Protein AF-A0AAW9SPU7-F1 (afdb_monomer)

pLDDT: mean 70.44, std 11.23, range [38.47, 87.75]

Sequence (127 aa):
MIRAHAPVGISEQAQLDFTLGELPAAGGAATKTFGSGRVLEALISALAADAELDIELALLGIELGLVNSLLNLVLGIVQTQLAPILTALMTPLDSVIDGLLDTLGIGIGEADLVLHGVACDRILLVR

Secondary structure (DSSP, 8-state):
-PPP-----EES-S--PPPGGGS-TTTPPEEEEEEEE-HHHHHHHHHHHS---------SS--HHHHHHHHHHHHHHIIIIIHHHHHHHHHHHHHHHHHHHHHTT--EEEEEEEE------------

Foldseek 3Di:
DDDDDADFFDWPDPDDDDDPVQQPPVQAKRKDKTFGFPGVLSRLVRCLVPDPPPPPPPDPPDDPVVVVVVVVVVNVCCNPPVSVVVSVVCVVVRVVVRVVCVVVVHGHHMDMDIDRDDCPDDPDDDD

Structure (mmCIF, N/CA/C/O backbone):
data_AF-A0AAW9SPU7-F1
#
_entry.id   AF-A0AAW9SPU7-F1
#
loop_
_atom_site.group_PDB
_atom_site.id
_atom_site.type_symbol
_atom_site.label_atom_id
_atom_site.label_alt_id
_atom_site.label_comp_id
_atom_site.label_asym_id
_atom_site.label_entity_id
_atom_site.label_seq_id
_atom_site.pdbx_PDB_ins_code
_atom_site.Cartn_x
_atom_site.Cartn_y
_atom_site.Cartn_z
_atom_site.occupancy
_atom_site.B_iso_or_equiv
_atom_site.auth_seq_id
_atom_site.auth_comp_id
_atom_site.auth_asym_id
_atom_site.auth_atom_id
_atom_site.pdbx_PDB_model_num
ATOM 1 N N . MET A 1 1 ? -7.916 -24.192 14.635 1.00 38.47 1 MET A N 1
ATOM 2 C CA . MET A 1 1 ? -6.626 -23.470 14.602 1.00 38.47 1 MET A CA 1
ATOM 3 C C . MET A 1 1 ? -6.888 -22.161 13.874 1.00 38.47 1 MET A C 1
ATOM 5 O O . MET A 1 1 ? -7.077 -22.198 12.667 1.00 38.47 1 MET A O 1
ATOM 9 N N . ILE A 1 2 ? -7.047 -21.055 14.601 1.00 51.03 2 ILE A N 1
ATOM 10 C CA . ILE A 1 2 ? -7.329 -19.740 14.006 1.00 51.03 2 ILE A CA 1
ATOM 11 C C . ILE A 1 2 ? -5.973 -19.145 13.617 1.00 51.03 2 ILE A C 1
ATOM 13 O O . ILE A 1 2 ? -5.104 -19.003 14.472 1.00 51.03 2 ILE A O 1
ATOM 17 N N . ARG A 1 3 ? -5.746 -18.905 12.323 1.00 55.44 3 ARG A N 1
ATOM 18 C CA . ARG A 1 3 ? -4.551 -18.206 11.833 1.00 55.44 3 ARG A CA 1
ATOM 19 C C . ARG A 1 3 ? -4.935 -16.743 11.655 1.00 55.44 3 ARG A C 1
ATOM 21 O O . ARG A 1 3 ? -5.841 -16.468 10.879 1.00 55.44 3 ARG A O 1
ATOM 28 N N . ALA A 1 4 ? -4.273 -15.839 12.372 1.00 61.78 4 ALA A N 1
ATOM 29 C CA . ALA A 1 4 ? -4.400 -14.413 12.106 1.00 61.78 4 ALA A CA 1
ATOM 30 C C . ALA A 1 4 ? -3.768 -14.120 10.737 1.00 61.78 4 ALA A C 1
ATOM 32 O O . ALA A 1 4 ? -2.626 -14.508 10.482 1.00 61.78 4 ALA A O 1
ATOM 33 N N . HIS A 1 5 ? -4.536 -13.497 9.852 1.00 73.44 5 HIS A N 1
ATOM 34 C CA . HIS A 1 5 ? -4.082 -13.008 8.558 1.00 73.44 5 HIS A CA 1
ATOM 35 C C . HIS A 1 5 ? -4.307 -11.500 8.543 1.00 73.44 5 HIS A C 1
ATOM 37 O O . HIS A 1 5 ? -5.393 -11.057 8.890 1.00 73.44 5 HIS A O 1
ATOM 43 N N . ALA A 1 6 ? -3.290 -10.736 8.155 1.00 70.38 6 ALA A N 1
ATOM 44 C CA . ALA A 1 6 ? -3.413 -9.306 7.923 1.00 70.38 6 ALA A CA 1
ATOM 45 C C . ALA A 1 6 ? -2.785 -9.004 6.555 1.00 70.38 6 ALA A C 1
ATOM 47 O O . ALA A 1 6 ? -1.598 -9.305 6.373 1.00 70.38 6 ALA A O 1
ATOM 48 N N . PRO A 1 7 ? -3.549 -8.484 5.579 1.00 72.88 7 PRO A N 1
ATOM 49 C CA . PRO A 1 7 ? -2.969 -8.013 4.333 1.00 72.88 7 PRO A CA 1
ATOM 50 C C . PRO A 1 7 ? -2.034 -6.833 4.619 1.00 72.88 7 PRO A C 1
ATOM 52 O O . PRO A 1 7 ? -2.361 -5.934 5.393 1.00 72.88 7 PRO A O 1
ATOM 55 N N . VAL A 1 8 ? -0.854 -6.859 4.003 1.00 80.12 8 VAL A N 1
ATOM 56 C CA . VAL A 1 8 ? 0.157 -5.802 4.100 1.00 80.12 8 VAL A CA 1
ATOM 57 C C . VAL A 1 8 ? 0.558 -5.358 2.702 1.00 80.12 8 VAL A C 1
ATOM 59 O O . VAL A 1 8 ? 0.649 -6.181 1.791 1.00 80.12 8 VAL A O 1
ATOM 62 N N . GLY A 1 9 ? 0.815 -4.061 2.558 1.00 80.81 9 GLY A N 1
ATOM 63 C CA . GLY A 1 9 ? 1.101 -3.422 1.282 1.00 80.81 9 GLY A CA 1
ATOM 64 C C . GLY A 1 9 ? -0.152 -3.104 0.459 1.00 80.81 9 GLY A C 1
ATOM 65 O O . GLY A 1 9 ? -1.149 -3.826 0.471 1.00 80.81 9 GLY A O 1
ATOM 66 N N . ILE A 1 10 ? -0.084 -1.999 -0.274 1.00 79.94 10 ILE A N 1
ATOM 67 C CA . ILE A 1 10 ? -1.066 -1.557 -1.261 1.00 79.94 10 ILE A CA 1
ATOM 68 C C . ILE A 1 10 ? -0.364 -1.573 -2.614 1.00 79.94 10 ILE A C 1
ATOM 70 O O . ILE A 1 10 ? 0.705 -0.985 -2.766 1.00 79.94 10 ILE A O 1
ATOM 74 N N . SER A 1 11 ? -0.968 -2.244 -3.595 1.00 78.75 11 SER A N 1
ATOM 75 C CA . SER A 1 11 ? -0.427 -2.292 -4.954 1.00 78.75 11 SER A CA 1
ATOM 76 C C . SER A 1 11 ? -0.276 -0.878 -5.518 1.00 78.75 11 SER A C 1
ATOM 78 O O . SER A 1 11 ? -1.239 -0.107 -5.536 1.00 78.75 11 SER A O 1
ATOM 80 N N . GLU A 1 12 ? 0.927 -0.542 -5.985 1.00 75.88 12 GLU A N 1
ATOM 81 C CA . GLU A 1 12 ? 1.213 0.784 -6.543 1.00 75.88 12 GLU A CA 1
ATOM 82 C C . GLU A 1 12 ? 0.697 0.943 -7.979 1.00 75.88 12 GLU A C 1
ATOM 84 O O . GLU A 1 12 ? 0.55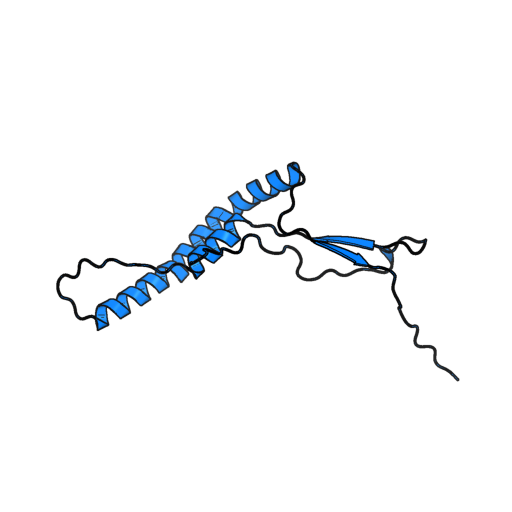9 2.061 -8.477 1.00 75.88 12 GLU A O 1
ATOM 89 N N . GLN A 1 13 ? 0.393 -0.166 -8.661 1.00 67.25 13 GLN A N 1
ATOM 90 C CA . GLN A 1 13 ? -0.025 -0.167 -10.061 1.00 67.25 13 GLN A CA 1
ATOM 91 C C . GLN A 1 13 ? -1.205 -1.113 -10.285 1.00 67.25 13 GLN A C 1
ATOM 93 O O . GLN A 1 13 ? -1.062 -2.331 -10.308 1.00 67.25 13 GLN A O 1
ATOM 98 N N . ALA A 1 14 ? -2.383 -0.528 -10.516 1.00 60.91 14 ALA A N 1
ATOM 99 C CA . ALA A 1 14 ? -3.594 -1.269 -10.874 1.00 60.91 14 ALA A CA 1
ATOM 100 C C . ALA A 1 14 ? -3.678 -1.608 -12.377 1.00 60.91 14 ALA A C 1
ATOM 102 O O . ALA A 1 14 ? -4.438 -2.493 -12.766 1.00 60.91 14 ALA A O 1
ATOM 103 N N . GLN A 1 15 ? -2.920 -0.902 -13.224 1.00 70.06 15 GLN A N 1
ATOM 104 C CA . GLN A 1 15 ? -2.908 -1.087 -14.674 1.00 70.06 15 GLN A CA 1
ATOM 105 C C . GLN A 1 15 ? -1.495 -0.873 -15.224 1.00 70.06 15 GLN A C 1
ATOM 107 O O . GLN A 1 15 ? -0.834 0.114 -14.905 1.00 70.06 15 GLN A O 1
ATOM 112 N N . LEU A 1 16 ? -1.056 -1.806 -16.067 1.00 69.69 16 LEU A N 1
ATOM 113 C CA . LEU A 1 16 ? 0.233 -1.786 -16.748 1.00 69.69 16 LEU A CA 1
ATOM 114 C C . LEU A 1 16 ? -0.008 -1.763 -18.252 1.00 69.69 16 LEU A C 1
ATOM 116 O O . LEU A 1 16 ? -0.443 -2.755 -18.835 1.00 69.69 16 LEU A O 1
ATOM 120 N N . ASP A 1 17 ? 0.296 -0.632 -18.880 1.00 74.38 17 ASP A N 1
ATOM 121 C CA . ASP A 1 17 ? 0.206 -0.491 -20.328 1.00 74.38 17 ASP A CA 1
ATOM 122 C C . ASP A 1 17 ? 1.581 -0.744 -20.949 1.00 74.38 17 ASP A C 1
ATOM 124 O O . ASP A 1 17 ? 2.577 -0.150 -20.537 1.00 74.38 17 ASP A O 1
ATOM 128 N N . PHE A 1 18 ? 1.651 -1.620 -21.950 1.00 71.06 18 PHE A N 1
ATOM 129 C CA . PHE A 1 18 ? 2.853 -1.841 -22.756 1.00 71.06 18 PHE A CA 1
ATOM 130 C C . PHE A 1 18 ? 2.698 -1.111 -24.088 1.00 71.06 18 PHE A C 1
ATOM 132 O O . PHE A 1 18 ? 1.711 -1.315 -24.797 1.00 71.06 18 PHE A O 1
ATOM 139 N N . THR A 1 19 ? 3.667 -0.274 -24.456 1.00 72.19 19 THR A N 1
ATOM 140 C CA . THR A 1 19 ? 3.638 0.432 -25.746 1.00 72.19 19 THR A CA 1
ATOM 141 C C . THR A 1 19 ? 4.583 -0.210 -26.757 1.00 72.19 19 THR A C 1
ATOM 143 O O . THR A 1 19 ? 5.615 -0.773 -26.403 1.00 72.19 19 THR A O 1
ATOM 146 N N . LEU A 1 20 ? 4.261 -0.095 -28.052 1.00 67.19 20 LEU A N 1
ATOM 147 C CA . LEU A 1 20 ? 5.081 -0.656 -29.139 1.00 67.19 20 LEU A CA 1
ATOM 148 C C . LEU A 1 20 ? 6.527 -0.127 -29.156 1.00 67.19 20 LEU A C 1
ATOM 150 O O . LEU A 1 20 ? 7.411 -0.812 -29.659 1.00 67.19 20 LEU A O 1
ATOM 154 N N . GLY A 1 21 ? 6.768 1.068 -28.607 1.00 66.75 21 GLY A N 1
ATOM 155 C CA . GLY A 1 21 ? 8.108 1.650 -28.493 1.00 66.75 21 GLY A CA 1
ATOM 156 C C . GLY A 1 21 ? 8.968 1.039 -27.382 1.00 66.75 21 GLY A C 1
ATOM 157 O O . GLY A 1 21 ? 10.185 1.184 -27.422 1.00 66.75 21 GLY A O 1
ATOM 158 N N . GLU A 1 22 ? 8.360 0.348 -26.413 1.00 65.31 22 GLU A N 1
ATOM 159 C CA . GLU A 1 22 ? 9.059 -0.327 -25.309 1.00 65.31 22 GLU A CA 1
ATOM 160 C C . GLU A 1 22 ? 9.524 -1.743 -25.689 1.00 65.31 22 GLU A C 1
ATOM 162 O O . GLU A 1 22 ? 10.300 -2.355 -24.954 1.00 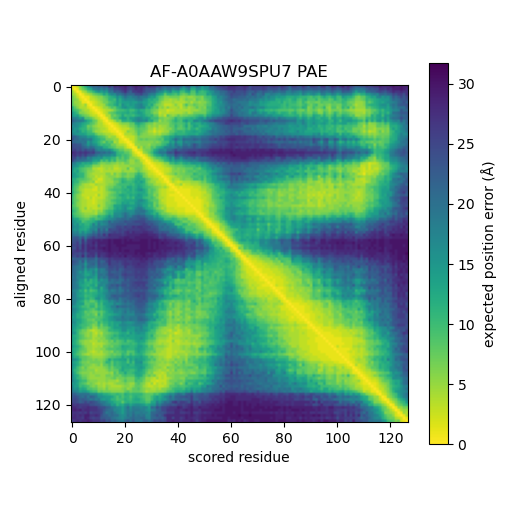65.31 22 GLU A O 1
ATOM 167 N N . LEU A 1 23 ? 9.082 -2.276 -26.836 1.00 66.44 23 LEU A N 1
ATOM 168 C CA . LEU A 1 23 ? 9.563 -3.562 -27.330 1.00 66.44 23 LEU A CA 1
ATOM 169 C C . LEU A 1 23 ? 10.967 -3.416 -27.938 1.00 66.44 23 LEU A C 1
ATOM 171 O O . LEU A 1 23 ? 11.187 -2.550 -28.791 1.00 66.44 23 LEU A O 1
ATOM 175 N N . PRO A 1 24 ? 11.924 -4.290 -27.575 1.00 65.50 24 PRO A N 1
ATOM 176 C CA . PRO A 1 24 ? 13.236 -4.303 -28.202 1.00 65.50 24 PRO A CA 1
ATOM 177 C C . PRO A 1 24 ? 13.108 -4.492 -29.717 1.00 65.50 24 PRO A C 1
ATOM 179 O O . PRO A 1 24 ? 12.419 -5.405 -30.178 1.00 65.50 24 PRO A O 1
ATOM 182 N N . ALA A 1 25 ? 13.848 -3.692 -30.492 1.00 57.56 25 ALA A N 1
ATOM 183 C CA . ALA A 1 25 ? 13.837 -3.700 -31.961 1.00 57.56 25 ALA A CA 1
ATOM 184 C C . ALA A 1 25 ? 14.132 -5.076 -32.610 1.00 57.56 25 ALA A C 1
ATOM 186 O O . ALA A 1 25 ? 13.914 -5.252 -33.805 1.00 57.56 25 ALA A O 1
ATOM 187 N N . ALA A 1 26 ? 14.614 -6.051 -31.832 1.00 55.03 26 ALA A N 1
ATOM 188 C CA . ALA A 1 26 ? 14.955 -7.407 -32.260 1.00 55.03 26 ALA A CA 1
ATOM 189 C C . ALA A 1 26 ? 13.924 -8.490 -31.859 1.00 55.03 26 ALA A C 1
ATOM 191 O O . ALA A 1 26 ? 14.248 -9.673 -31.909 1.00 55.03 26 ALA A O 1
ATOM 192 N N . GLY A 1 27 ? 12.703 -8.124 -31.445 1.00 57.09 27 GLY A N 1
ATOM 193 C CA . GLY A 1 27 ? 11.682 -9.100 -31.024 1.00 57.09 27 GLY A CA 1
ATOM 194 C C . GLY A 1 27 ? 11.916 -9.673 -29.620 1.00 57.09 27 GLY A C 1
ATOM 195 O O . GLY A 1 27 ? 11.558 -10.816 -29.345 1.00 57.09 27 GLY A O 1
ATOM 196 N N . GLY A 1 28 ? 12.553 -8.892 -28.744 1.00 59.09 28 GLY A N 1
ATOM 197 C CA . GLY A 1 28 ? 12.776 -9.269 -27.347 1.00 59.09 28 GLY A CA 1
ATOM 198 C C . GLY A 1 28 ? 11.517 -9.133 -26.486 1.00 59.09 28 GLY A C 1
ATOM 199 O O . GLY A 1 28 ? 10.521 -8.540 -26.900 1.00 59.09 28 GLY A O 1
ATOM 200 N N . ALA A 1 29 ? 11.573 -9.681 -25.273 1.00 63.75 29 ALA A N 1
ATOM 201 C CA . ALA A 1 29 ? 10.510 -9.526 -24.289 1.00 63.75 29 ALA A CA 1
ATOM 202 C C . ALA A 1 29 ? 10.656 -8.192 -23.539 1.00 63.75 29 ALA A C 1
ATOM 204 O O . ALA A 1 29 ? 11.770 -7.801 -23.190 1.00 63.75 29 ALA A O 1
ATOM 205 N N . ALA A 1 30 ? 9.539 -7.504 -23.301 1.00 74.06 30 ALA A N 1
ATOM 206 C CA . ALA A 1 30 ? 9.491 -6.340 -22.421 1.00 74.06 30 ALA A CA 1
ATOM 207 C C . ALA A 1 30 ? 9.046 -6.798 -21.028 1.00 74.06 30 ALA A C 1
ATOM 209 O O . ALA A 1 30 ? 7.978 -7.399 -20.899 1.00 74.06 30 ALA A O 1
ATOM 210 N N . THR A 1 31 ? 9.858 -6.524 -20.006 1.00 75.94 31 THR A N 1
ATOM 211 C CA . THR A 1 31 ? 9.542 -6.844 -18.608 1.00 75.94 31 THR A CA 1
ATOM 212 C C . THR A 1 31 ? 9.173 -5.568 -17.866 1.00 75.94 31 THR A C 1
ATOM 214 O O . THR A 1 31 ? 9.913 -4.586 -17.933 1.00 75.94 31 THR A O 1
ATOM 217 N N . LYS A 1 32 ? 8.046 -5.583 -17.155 1.00 76.69 32 LYS A N 1
ATOM 218 C CA . LYS A 1 32 ? 7.679 -4.555 -16.178 1.00 76.69 32 LYS A CA 1
ATOM 219 C C . LYS A 1 32 ? 7.510 -5.209 -14.813 1.00 76.69 32 LYS A C 1
ATOM 221 O O . LYS A 1 32 ? 6.754 -6.169 -14.687 1.00 76.69 32 LYS A O 1
ATOM 226 N N . THR A 1 33 ? 8.211 -4.673 -13.825 1.00 76.75 33 THR A N 1
ATOM 227 C CA . THR A 1 33 ? 8.093 -5.061 -12.419 1.00 76.75 33 THR A CA 1
ATOM 228 C C . THR A 1 33 ? 7.168 -4.070 -11.732 1.00 76.75 33 THR A C 1
ATOM 230 O O . THR A 1 33 ? 7.300 -2.860 -11.926 1.00 76.75 33 THR A O 1
ATOM 233 N N . PHE A 1 34 ? 6.223 -4.577 -10.952 1.00 78.44 34 PHE A N 1
ATOM 234 C CA . PHE A 1 34 ? 5.369 -3.764 -10.096 1.00 78.44 34 PHE A CA 1
ATOM 235 C C . PHE A 1 34 ? 5.373 -4.344 -8.689 1.00 78.44 34 PHE A C 1
ATOM 237 O O . PHE A 1 34 ? 5.474 -5.558 -8.518 1.00 78.44 34 PHE A O 1
ATOM 244 N N . GLY A 1 35 ? 5.270 -3.470 -7.692 1.00 79.94 35 GLY A N 1
ATOM 245 C CA . GLY A 1 35 ? 5.315 -3.831 -6.282 1.00 79.94 35 GLY A CA 1
ATOM 246 C C . GLY A 1 35 ? 4.135 -3.280 -5.494 1.00 79.94 35 GLY A C 1
ATOM 247 O O . GLY A 1 35 ? 3.203 -2.663 -6.025 1.00 79.94 35 GLY A O 1
ATOM 248 N N . SER A 1 36 ? 4.178 -3.543 -4.196 1.00 81.94 36 SER A N 1
ATOM 249 C CA . SER A 1 36 ? 3.263 -2.997 -3.204 1.00 81.94 36 SER A CA 1
ATOM 250 C C . SER A 1 36 ? 4.048 -2.131 -2.222 1.00 81.94 36 SER A C 1
ATOM 252 O O . SER A 1 36 ? 5.034 -2.592 -1.650 1.00 81.94 36 SER A O 1
ATOM 254 N N . GLY A 1 37 ? 3.594 -0.896 -2.021 1.00 83.88 37 GLY A N 1
ATOM 255 C CA . GLY A 1 37 ? 4.133 0.040 -1.030 1.00 83.88 37 GLY A CA 1
ATOM 256 C C . GLY A 1 37 ? 3.158 0.232 0.126 1.00 83.88 37 GLY A C 1
ATOM 257 O O . GLY A 1 37 ? 2.187 -0.515 0.256 1.00 83.88 37 GLY A O 1
ATOM 258 N N . ARG A 1 38 ? 3.362 1.257 0.951 1.00 81.81 38 ARG A N 1
ATOM 259 C CA . ARG A 1 38 ? 2.424 1.650 2.015 1.00 81.81 38 ARG A CA 1
ATOM 260 C C . ARG A 1 38 ? 2.087 0.528 3.005 1.00 81.81 38 ARG A C 1
ATOM 262 O O . ARG A 1 38 ? 0.926 0.203 3.286 1.00 81.81 38 ARG A O 1
ATOM 269 N N . VAL A 1 39 ? 3.133 -0.151 3.464 1.00 83.00 39 VAL A N 1
ATOM 270 C CA . VAL A 1 39 ? 3.047 -1.383 4.257 1.00 83.00 39 VAL A CA 1
ATOM 271 C C . VAL A 1 39 ? 2.369 -1.134 5.601 1.00 83.00 39 VAL A C 1
ATOM 273 O O . VAL A 1 39 ? 1.519 -1.922 6.027 1.00 83.00 39 VAL A O 1
ATOM 276 N N . LEU A 1 40 ? 2.747 -0.049 6.276 1.00 81.62 40 LEU A N 1
ATOM 277 C CA . LEU A 1 40 ? 2.281 0.272 7.618 1.00 81.62 40 LEU A CA 1
ATOM 278 C C . LEU A 1 40 ? 0.825 0.739 7.591 1.00 81.62 40 LEU A C 1
ATOM 280 O O . LEU A 1 40 ? 0.024 0.342 8.440 1.00 81.62 40 LEU A O 1
ATOM 284 N N . GLU A 1 41 ? 0.470 1.538 6.587 1.00 81.81 41 GLU A N 1
ATOM 285 C CA . GLU A 1 41 ? -0.903 1.964 6.375 1.00 81.81 41 GLU A CA 1
ATOM 286 C C . GLU A 1 41 ? -1.832 0.780 6.084 1.00 81.81 41 GLU A C 1
ATOM 288 O O . GLU A 1 41 ? -2.898 0.679 6.697 1.00 81.81 41 GLU A O 1
ATOM 293 N N . ALA A 1 42 ? -1.420 -0.144 5.208 1.00 82.12 42 ALA A N 1
ATOM 294 C CA . ALA A 1 42 ? -2.189 -1.350 4.903 1.00 82.12 42 ALA A CA 1
ATOM 295 C C . ALA A 1 42 ? -2.456 -2.193 6.157 1.00 82.12 42 ALA A C 1
ATOM 297 O O . ALA A 1 42 ? -3.584 -2.629 6.386 1.00 82.12 42 ALA A O 1
ATOM 298 N N . LEU A 1 43 ? -1.435 -2.365 7.004 1.00 80.31 43 LEU A N 1
ATOM 299 C CA . LEU A 1 43 ? -1.540 -3.142 8.236 1.00 80.31 43 LEU A CA 1
ATOM 300 C C . LEU A 1 43 ? -2.525 -2.517 9.232 1.00 80.31 43 LEU A C 1
ATOM 302 O O . LEU A 1 43 ? -3.340 -3.222 9.823 1.00 80.31 43 LEU A O 1
ATOM 306 N N . ILE A 1 44 ? -2.458 -1.199 9.430 1.00 78.25 44 ILE A N 1
ATOM 307 C CA . ILE A 1 44 ? -3.352 -0.491 10.356 1.00 78.25 44 ILE A CA 1
ATOM 308 C C . ILE A 1 44 ? -4.774 -0.463 9.810 1.00 78.25 44 ILE A C 1
ATOM 310 O O . ILE A 1 44 ? -5.717 -0.633 10.576 1.00 78.25 44 ILE A O 1
ATOM 314 N N . SER A 1 45 ? -4.940 -0.287 8.499 1.00 79.44 45 SER A N 1
ATOM 315 C CA . SER A 1 45 ? -6.250 -0.361 7.858 1.00 79.44 45 SER A CA 1
ATOM 316 C C . SER A 1 45 ? -6.876 -1.746 8.033 1.00 79.44 45 SER A C 1
ATOM 318 O O . SER A 1 45 ? -8.038 -1.830 8.424 1.00 79.44 45 SER A O 1
ATOM 320 N N . ALA A 1 46 ? -6.100 -2.816 7.835 1.00 79.88 46 ALA A N 1
ATOM 321 C CA . ALA A 1 46 ? -6.544 -4.184 8.081 1.00 79.88 46 ALA A CA 1
ATOM 322 C C . ALA A 1 46 ? -6.918 -4.404 9.553 1.00 79.88 46 ALA A C 1
ATOM 324 O O . ALA A 1 46 ? -7.997 -4.908 9.851 1.00 79.88 46 ALA A O 1
ATOM 325 N N . LEU A 1 47 ? -6.070 -3.952 10.482 1.00 76.56 47 LEU A N 1
ATOM 326 C CA . LEU A 1 47 ? -6.333 -4.088 11.913 1.00 76.56 47 LEU A CA 1
ATOM 327 C C . LEU A 1 47 ? -7.562 -3.288 12.355 1.00 76.56 47 LEU A C 1
ATOM 329 O O . LEU A 1 47 ? -8.321 -3.760 13.190 1.00 76.56 47 LEU A O 1
ATOM 333 N N . ALA A 1 48 ? -7.770 -2.090 11.807 1.00 74.69 48 ALA A N 1
ATOM 334 C CA . ALA A 1 48 ? -8.940 -1.269 12.097 1.00 74.69 48 ALA A CA 1
ATOM 335 C C . ALA A 1 48 ? -10.229 -1.862 11.503 1.00 74.69 48 ALA A C 1
ATOM 337 O O . A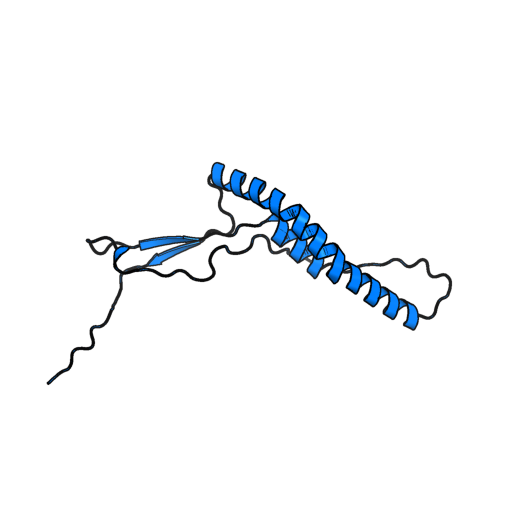LA A 1 48 ? -11.297 -1.686 12.088 1.00 74.69 48 ALA A O 1
ATOM 338 N N . ALA A 1 49 ? -10.140 -2.556 10.364 1.00 74.81 49 ALA A N 1
ATOM 339 C CA . ALA A 1 49 ? -11.270 -3.245 9.747 1.00 74.81 49 ALA A CA 1
ATOM 340 C C . ALA A 1 49 ? -11.678 -4.505 10.529 1.00 74.81 49 ALA A C 1
ATOM 342 O O . ALA A 1 49 ? -12.869 -4.738 10.716 1.00 74.81 49 ALA A O 1
ATOM 343 N N . ASP A 1 50 ? -10.698 -5.266 11.023 1.00 69.75 50 ASP A N 1
ATOM 344 C CA . ASP A 1 50 ? -10.904 -6.492 11.808 1.00 69.75 50 ASP A CA 1
ATOM 345 C C . ASP A 1 50 ? -10.952 -6.247 13.329 1.00 69.75 50 ASP A C 1
ATOM 347 O O . ASP A 1 50 ? -10.977 -7.196 14.115 1.00 69.75 50 ASP A O 1
ATOM 351 N N . ALA A 1 51 ? -10.956 -4.985 13.776 1.00 62.25 51 ALA A N 1
ATOM 352 C CA . ALA A 1 51 ? -11.017 -4.638 15.192 1.00 62.25 51 ALA A CA 1
ATOM 353 C C . ALA A 1 51 ? -12.377 -5.029 15.794 1.00 62.25 51 ALA A C 1
ATOM 355 O O . ALA A 1 51 ? -13.327 -4.243 15.814 1.00 62.25 51 ALA A O 1
ATOM 356 N N . GLU A 1 52 ? -12.454 -6.241 16.341 1.00 56.94 52 GLU A N 1
ATOM 357 C CA . GLU A 1 52 ? -13.506 -6.647 17.266 1.00 56.94 52 GLU A CA 1
ATOM 358 C C . GLU A 1 52 ? -13.252 -5.936 18.603 1.00 56.94 52 GLU A C 1
ATOM 360 O O . GLU A 1 52 ? -12.366 -6.292 19.382 1.00 56.94 52 GLU A O 1
ATOM 365 N N . LEU A 1 53 ? -13.971 -4.832 18.823 1.00 54.91 53 LEU A N 1
ATOM 366 C CA . LEU A 1 53 ? -13.814 -4.007 20.015 1.00 54.91 53 LEU A CA 1
ATOM 367 C C . LEU A 1 53 ? -14.506 -4.700 21.198 1.00 54.91 53 LEU A C 1
ATOM 369 O O . LEU A 1 53 ? -15.702 -4.517 21.424 1.00 54.91 53 LEU A O 1
ATOM 373 N N . ASP A 1 54 ? -13.750 -5.507 21.942 1.00 49.34 54 ASP A N 1
ATOM 374 C CA . ASP A 1 54 ? -14.232 -6.143 23.169 1.00 49.34 54 ASP A CA 1
ATOM 375 C C . ASP A 1 54 ? -14.282 -5.098 24.294 1.00 49.34 54 ASP A C 1
ATOM 377 O O . ASP A 1 54 ? -13.308 -4.837 25.006 1.00 49.34 54 ASP A O 1
ATOM 381 N N . ILE A 1 55 ? -15.406 -4.381 24.375 1.00 54.38 55 ILE A N 1
ATOM 382 C CA . ILE A 1 55 ? -15.637 -3.408 25.441 1.00 54.38 55 ILE A CA 1
ATOM 383 C C . ILE A 1 55 ? -16.133 -4.177 26.661 1.00 54.38 55 ILE A C 1
ATOM 385 O O . ILE A 1 55 ? -17.327 -4.456 26.793 1.00 54.38 55 ILE A O 1
ATOM 389 N N . GLU A 1 56 ? -15.227 -4.465 27.590 1.00 47.03 56 GLU A N 1
ATOM 390 C CA . GLU A 1 56 ? -15.601 -5.010 28.890 1.00 47.03 56 GLU A CA 1
ATOM 391 C C . GLU A 1 56 ? -16.269 -3.913 29.734 1.00 47.03 56 GLU A C 1
ATOM 393 O O . GLU A 1 56 ? -15.646 -3.183 30.509 1.00 47.03 56 GLU A O 1
ATOM 398 N N . LEU A 1 57 ? -17.579 -3.747 29.535 1.00 50.53 57 LEU A N 1
ATOM 399 C CA . LEU A 1 57 ? -18.398 -2.904 30.390 1.00 50.53 57 LEU A CA 1
ATOM 400 C C . LEU A 1 57 ? -18.581 -3.615 31.730 1.00 50.53 57 LEU A C 1
ATOM 402 O O . LEU A 1 57 ? -19.370 -4.551 31.847 1.00 50.53 57 LEU A O 1
ATOM 406 N N . ALA A 1 58 ? -17.898 -3.114 32.761 1.00 47.53 58 ALA A N 1
ATOM 407 C CA . ALA A 1 58 ? -18.235 -3.378 34.155 1.00 47.53 58 ALA A CA 1
ATOM 408 C C . ALA A 1 58 ? -19.682 -2.907 34.411 1.00 47.53 58 ALA A C 1
ATOM 410 O O . ALA A 1 58 ? -19.950 -1.747 34.728 1.00 47.53 58 ALA A O 1
ATOM 411 N N . LEU A 1 59 ? -20.639 -3.798 34.156 1.00 50.12 59 LEU A N 1
ATOM 412 C CA . LEU A 1 59 ? -22.056 -3.486 34.044 1.00 50.12 59 LEU A CA 1
ATOM 413 C C . LEU A 1 59 ? -22.668 -3.243 35.430 1.00 50.12 59 LEU A C 1
ATOM 415 O O . LEU A 1 59 ? -23.052 -4.170 36.140 1.00 50.12 59 LEU A O 1
ATOM 419 N N . LEU A 1 60 ? -22.835 -1.966 35.779 1.00 48.56 60 LEU A N 1
ATOM 420 C CA . LEU A 1 60 ? 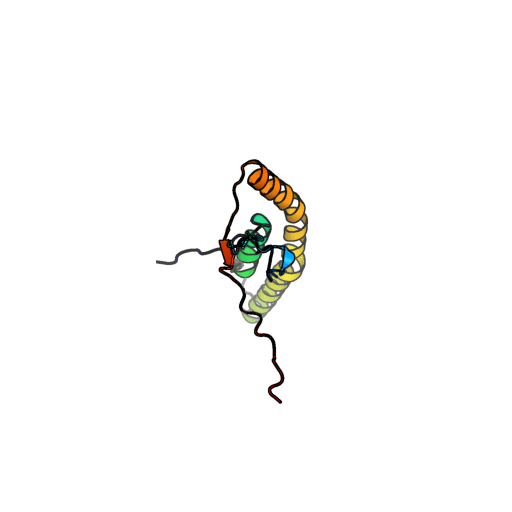-23.721 -1.490 36.850 1.00 48.56 60 LEU A CA 1
ATOM 421 C C . LEU A 1 60 ? -25.216 -1.606 36.453 1.00 48.56 60 LEU A C 1
ATOM 423 O O . LEU A 1 60 ? -25.971 -0.643 36.534 1.00 48.56 60 LEU A O 1
ATOM 427 N N . GLY A 1 61 ? -25.665 -2.791 36.027 1.00 53.09 61 GLY A N 1
ATOM 428 C CA . GLY A 1 61 ? -27.098 -3.115 35.924 1.00 53.09 61 GLY A CA 1
ATOM 429 C C . GLY A 1 61 ? -27.916 -2.297 34.911 1.00 53.09 61 GLY A C 1
ATOM 430 O O . GLY A 1 61 ? -29.035 -1.899 35.223 1.00 53.09 61 GLY A O 1
ATOM 431 N N . ILE A 1 62 ? -27.386 -2.050 33.709 1.00 56.66 62 ILE A N 1
ATOM 432 C CA . ILE A 1 62 ? -28.059 -1.263 32.659 1.00 56.66 62 ILE A CA 1
ATOM 433 C C . ILE A 1 62 ? -28.548 -2.186 31.530 1.00 56.66 62 ILE A C 1
ATOM 435 O O . ILE A 1 62 ? -27.831 -3.083 31.093 1.00 56.66 62 ILE A O 1
ATOM 439 N N . GLU A 1 63 ? -29.786 -1.969 31.080 1.00 57.50 63 GLU A N 1
ATOM 440 C CA . GLU A 1 63 ? -30.496 -2.738 30.048 1.00 57.50 63 GLU A CA 1
ATOM 441 C C . GLU A 1 63 ? -29.670 -2.946 28.765 1.00 57.50 63 GLU A C 1
ATOM 443 O O . GLU A 1 63 ? -29.257 -1.985 28.111 1.00 57.50 63 GLU A O 1
ATOM 448 N N . LEU A 1 64 ? -29.502 -4.212 28.358 1.00 59.00 64 LEU A N 1
ATOM 449 C CA . LEU A 1 64 ? -28.685 -4.664 27.217 1.00 59.00 64 LEU A CA 1
ATOM 450 C C . LEU A 1 64 ? -28.959 -3.934 25.882 1.00 59.00 64 LEU A C 1
ATOM 452 O O . LEU A 1 64 ? -28.072 -3.849 25.033 1.00 59.00 64 LEU A O 1
ATOM 456 N N . GLY A 1 65 ? -30.159 -3.376 25.689 1.00 58.94 65 GLY A N 1
ATOM 457 C CA . GLY A 1 65 ? -30.507 -2.603 24.490 1.00 58.94 65 GLY A CA 1
ATOM 458 C C . GLY A 1 65 ? -29.774 -1.260 24.381 1.00 58.94 65 GLY A C 1
ATOM 459 O O . GLY A 1 65 ? -29.360 -0.871 23.289 1.00 58.94 65 GLY A O 1
ATOM 460 N N . LEU A 1 66 ? -29.548 -0.575 25.508 1.00 63.69 66 LEU A N 1
ATOM 461 C CA . LEU A 1 66 ? -28.806 0.689 25.543 1.00 63.69 66 LEU A CA 1
ATOM 462 C C . LEU A 1 66 ? -27.302 0.445 25.349 1.00 63.69 66 LEU A C 1
ATOM 464 O O . LEU A 1 66 ? -26.620 1.224 24.685 1.00 63.69 66 LEU A O 1
ATOM 468 N N . VAL A 1 67 ? -26.809 -0.683 25.869 1.00 65.81 67 VAL A N 1
ATOM 469 C CA . VAL A 1 67 ? -25.408 -1.108 25.752 1.00 65.81 67 VAL A CA 1
ATOM 470 C C . VAL A 1 67 ? -25.043 -1.365 24.290 1.00 65.81 67 VAL A C 1
ATOM 472 O O . VAL A 1 67 ? -24.045 -0.833 23.813 1.00 65.81 67 VAL A O 1
ATOM 475 N N . ASN A 1 68 ? -25.899 -2.065 23.538 1.00 65.44 68 ASN A N 1
ATOM 476 C CA . ASN A 1 68 ? -25.690 -2.283 22.103 1.00 65.44 68 ASN A CA 1
ATOM 477 C C . ASN A 1 68 ? -25.699 -0.976 21.295 1.00 65.44 68 ASN A C 1
ATOM 479 O O . ASN A 1 68 ? -24.920 -0.826 20.356 1.00 65.44 68 ASN A O 1
ATOM 483 N N . SER A 1 69 ? -26.550 -0.006 21.645 1.00 68.19 69 SER A N 1
ATOM 484 C CA . SER A 1 69 ? -26.552 1.297 20.966 1.00 68.19 69 SER A CA 1
ATOM 485 C C . SER A 1 69 ? -25.278 2.100 21.250 1.00 68.19 69 SER A C 1
ATOM 487 O O . SER A 1 69 ? -24.776 2.774 20.353 1.00 68.19 69 SER A O 1
ATOM 489 N N . LEU A 1 70 ? -24.748 2.032 22.475 1.00 71.31 70 LEU A N 1
ATOM 490 C CA . LEU A 1 70 ? -23.496 2.692 22.852 1.00 71.31 70 LEU A CA 1
ATOM 491 C C . LEU A 1 70 ? -22.278 2.014 22.218 1.00 71.31 70 LEU A C 1
ATOM 493 O O . LEU A 1 70 ? -21.400 2.713 21.725 1.00 71.31 70 LEU A O 1
ATOM 497 N N . LEU A 1 71 ? -22.249 0.681 22.158 1.00 72.12 71 LEU A N 1
ATOM 498 C CA . LEU A 1 71 ? -21.222 -0.084 21.443 1.00 72.12 71 LEU A CA 1
ATOM 499 C C . LEU A 1 71 ? -21.149 0.320 19.970 1.00 72.12 71 LEU A C 1
ATOM 501 O O . LEU A 1 71 ? -20.074 0.649 19.480 1.00 72.12 71 LEU A O 1
ATOM 505 N N . ASN A 1 72 ? -22.294 0.390 19.285 1.00 72.12 72 ASN A N 1
ATOM 506 C CA . ASN A 1 72 ? -22.343 0.829 17.889 1.00 72.12 72 ASN A CA 1
ATOM 507 C C . ASN A 1 72 ? -21.892 2.289 17.713 1.00 72.12 72 ASN A C 1
ATOM 509 O O . ASN A 1 72 ? -21.228 2.611 16.730 1.00 72.12 72 ASN A O 1
ATOM 513 N N . LEU A 1 73 ? -22.209 3.175 18.666 1.00 76.62 73 LEU A N 1
ATOM 514 C CA . LEU A 1 73 ? -21.738 4.563 18.649 1.00 76.62 73 LEU A CA 1
ATOM 515 C C . LEU A 1 73 ? -20.214 4.641 18.813 1.00 76.62 73 LEU A C 1
ATOM 517 O O . LEU A 1 73 ? -19.553 5.356 18.065 1.00 76.62 73 LEU A O 1
ATOM 521 N N . VAL A 1 74 ? -19.652 3.905 19.776 1.00 72.50 74 VAL A N 1
ATOM 522 C CA . VAL A 1 74 ? -18.205 3.868 20.030 1.00 72.50 74 VAL A CA 1
ATOM 523 C C . VAL A 1 74 ? -17.471 3.279 18.832 1.00 72.50 74 VAL A C 1
ATOM 525 O O . VAL A 1 74 ? -16.501 3.875 18.368 1.00 72.50 74 VAL A O 1
ATOM 528 N N . LEU A 1 75 ? -17.966 2.170 18.280 1.00 71.94 75 LEU A N 1
ATOM 529 C CA . LEU A 1 75 ? -17.409 1.564 17.075 1.00 71.94 75 LEU A CA 1
ATOM 530 C C . LEU A 1 75 ? -17.460 2.545 15.896 1.00 71.94 75 LEU A C 1
ATOM 532 O O . LEU A 1 75 ? -16.464 2.729 15.199 1.00 71.94 75 LEU A O 1
ATOM 536 N N . GLY A 1 76 ? -18.579 3.261 15.749 1.00 71.31 76 GLY A N 1
ATOM 537 C CA . GLY A 1 76 ? -18.729 4.334 14.774 1.00 71.31 76 GLY A CA 1
ATOM 538 C C . GLY A 1 76 ? -17.683 5.434 14.945 1.00 71.31 76 GLY A C 1
ATOM 539 O O . GLY A 1 76 ? -17.059 5.822 13.964 1.00 71.31 76 GLY A O 1
ATOM 540 N N . ILE A 1 77 ? -17.423 5.906 16.168 1.00 76.00 77 ILE A N 1
ATOM 541 C CA . ILE A 1 77 ? -16.404 6.935 16.450 1.00 76.00 77 ILE A CA 1
ATOM 542 C C . ILE A 1 77 ? -14.992 6.423 16.138 1.00 76.00 77 ILE A C 1
ATOM 544 O O . ILE A 1 77 ? -14.198 7.145 15.535 1.00 76.00 77 ILE A O 1
ATOM 548 N N . VAL A 1 78 ? -14.668 5.183 16.513 1.00 69.94 78 VAL A N 1
ATOM 549 C CA . VAL A 1 78 ? -13.355 4.582 16.230 1.00 69.94 78 VAL A CA 1
ATOM 550 C C . VAL A 1 78 ? -13.120 4.492 14.721 1.00 69.94 78 VAL A C 1
ATOM 552 O O . VAL A 1 78 ? -12.079 4.938 14.236 1.00 69.94 78 VAL A O 1
ATOM 555 N N . GLN A 1 79 ? -14.108 4.001 13.971 1.00 69.88 79 GLN A N 1
ATOM 556 C CA . GLN A 1 79 ? -14.007 3.850 12.519 1.00 69.88 79 GLN A CA 1
ATOM 557 C C . GLN A 1 79 ? -14.004 5.194 11.778 1.00 69.88 79 GLN A C 1
ATOM 559 O O . GLN A 1 79 ? -13.255 5.365 10.821 1.00 69.88 79 GLN A O 1
ATOM 564 N N . THR A 1 80 ? -14.819 6.160 12.208 1.00 74.56 80 THR A N 1
ATOM 565 C CA . THR A 1 80 ? -14.977 7.433 11.479 1.00 74.56 80 THR A CA 1
ATOM 566 C C . THR A 1 80 ? -13.954 8.491 11.856 1.00 74.56 80 THR A C 1
ATOM 568 O O . THR A 1 80 ? -13.592 9.297 11.007 1.00 74.56 80 THR A O 1
ATOM 571 N N . GLN A 1 81 ? -13.464 8.494 13.098 1.00 75.81 81 GLN A N 1
ATOM 572 C CA . GLN A 1 81 ? -12.589 9.556 13.597 1.00 75.81 81 GLN A CA 1
ATOM 573 C C . GLN A 1 81 ? -11.176 9.051 13.872 1.00 75.81 81 GLN A C 1
ATOM 575 O O . GLN A 1 81 ? -10.208 9.700 13.487 1.00 75.81 81 GLN A O 1
ATOM 580 N N . LEU A 1 82 ? -11.037 7.903 14.537 1.00 73.19 82 LEU A N 1
ATOM 581 C CA . LEU A 1 82 ? -9.734 7.451 15.024 1.00 73.19 82 LEU A CA 1
ATOM 582 C C . LEU A 1 82 ? -8.886 6.828 13.911 1.00 73.19 82 LEU A C 1
ATOM 584 O O . LEU A 1 82 ? -7.711 7.169 13.779 1.00 73.19 82 LEU A O 1
ATOM 588 N N . ALA A 1 83 ? -9.493 5.973 13.084 1.00 70.94 83 ALA A N 1
ATOM 589 C CA . ALA A 1 83 ? -8.829 5.357 11.939 1.00 70.94 83 ALA A CA 1
ATOM 590 C C . ALA A 1 83 ? -8.199 6.390 10.979 1.00 70.94 83 ALA A C 1
ATOM 592 O O . ALA A 1 83 ? -6.993 6.305 10.763 1.00 70.94 83 ALA A O 1
ATOM 593 N N . PRO A 1 84 ? -8.913 7.419 10.473 1.00 76.25 84 PRO A N 1
ATOM 594 C CA . PRO A 1 84 ? -8.307 8.376 9.544 1.00 76.25 84 PRO A CA 1
ATOM 595 C C . PRO A 1 84 ? -7.201 9.231 10.176 1.00 76.25 84 PRO A C 1
ATOM 597 O O . PRO A 1 84 ? -6.246 9.587 9.489 1.00 76.25 84 PRO A O 1
ATOM 600 N N . ILE A 1 85 ? -7.287 9.540 11.476 1.00 80.25 85 ILE A N 1
ATOM 601 C CA . ILE A 1 85 ? -6.219 10.262 12.188 1.00 80.25 85 ILE A CA 1
ATOM 602 C C . ILE A 1 85 ? -4.957 9.400 12.273 1.00 80.25 85 ILE A C 1
ATOM 604 O O . ILE A 1 85 ? -3.861 9.883 11.990 1.00 80.25 85 ILE A O 1
ATOM 608 N N . LEU A 1 86 ? -5.106 8.127 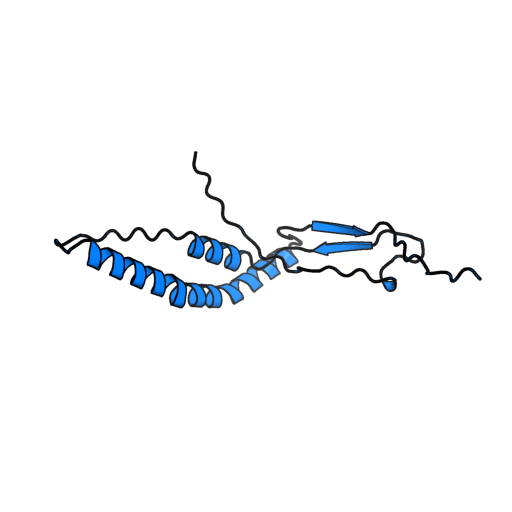12.645 1.00 75.44 86 LEU A N 1
ATOM 609 C CA . LEU A 1 86 ? -3.995 7.177 12.695 1.00 75.44 86 LEU A CA 1
ATOM 610 C C . LEU A 1 86 ? -3.379 6.988 11.309 1.00 75.44 86 LEU A C 1
ATOM 612 O O . LEU A 1 86 ? -2.164 7.082 11.176 1.00 75.44 86 LEU A O 1
ATOM 616 N N . THR A 1 87 ? -4.200 6.818 10.274 1.00 73.50 87 THR A N 1
ATOM 617 C CA . THR A 1 87 ? -3.735 6.722 8.888 1.00 73.50 87 THR A CA 1
ATOM 618 C C . THR A 1 87 ? -2.918 7.950 8.480 1.00 73.50 87 THR A C 1
ATOM 620 O O . THR A 1 87 ? -1.803 7.796 7.987 1.00 73.50 87 THR A O 1
ATOM 623 N N . ALA A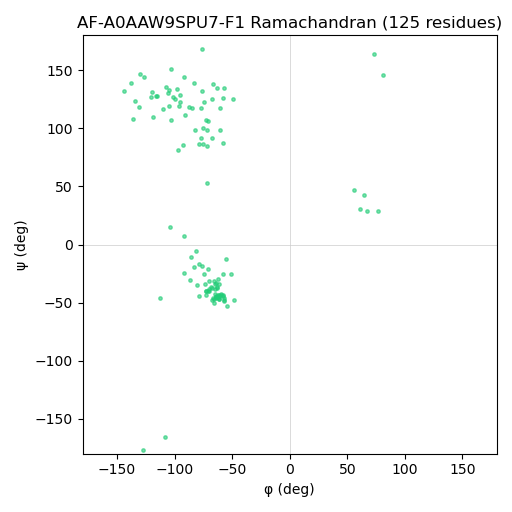 1 88 ? -3.411 9.162 8.755 1.00 78.81 88 ALA A N 1
ATOM 624 C CA . ALA A 1 88 ? -2.725 10.409 8.405 1.00 78.81 88 ALA A CA 1
ATOM 625 C C . ALA A 1 88 ? -1.378 10.596 9.126 1.00 78.81 88 ALA A C 1
ATOM 627 O O . ALA A 1 88 ? -0.447 11.181 8.572 1.00 78.81 88 ALA A O 1
ATOM 628 N N . LEU A 1 89 ? -1.257 10.107 10.363 1.00 80.31 89 LEU A N 1
ATOM 629 C CA . LEU A 1 89 ? 0.000 10.143 11.116 1.00 80.31 89 LEU A CA 1
ATOM 630 C C . LEU A 1 89 ? 1.023 9.122 10.610 1.00 80.31 89 LEU A C 1
ATOM 632 O O . LEU A 1 89 ? 2.222 9.318 10.796 1.00 80.31 89 LEU A O 1
ATOM 636 N N . MET A 1 90 ? 0.558 8.039 9.991 1.00 78.00 90 MET A N 1
ATOM 637 C CA . MET A 1 90 ? 1.400 6.927 9.555 1.00 78.00 90 MET A CA 1
ATOM 638 C C . MET A 1 90 ? 1.887 7.088 8.119 1.00 78.00 90 MET A C 1
ATOM 640 O O . MET A 1 90 ? 2.966 6.600 7.804 1.00 78.00 90 MET A O 1
ATOM 644 N N . THR A 1 91 ? 1.182 7.851 7.278 1.00 79.62 91 THR A N 1
ATOM 645 C CA . THR A 1 91 ? 1.618 8.181 5.910 1.00 79.62 91 THR A CA 1
ATOM 646 C C . THR A 1 91 ? 3.073 8.681 5.814 1.00 79.62 91 THR A C 1
ATOM 648 O O . THR A 1 91 ? 3.817 8.177 4.975 1.00 79.62 91 THR A O 1
ATOM 651 N N . PRO A 1 92 ? 3.545 9.636 6.649 1.00 83.44 92 PRO A N 1
ATOM 652 C CA . PRO A 1 92 ? 4.941 10.075 6.596 1.00 83.44 92 PRO A CA 1
ATOM 653 C C . PRO A 1 92 ? 5.932 9.033 7.126 1.00 83.44 92 PRO A C 1
ATOM 655 O O . PRO A 1 92 ? 7.115 9.122 6.823 1.00 83.44 92 PRO A O 1
ATOM 658 N N . LEU A 1 93 ? 5.484 8.074 7.938 1.00 83.31 93 LEU A N 1
ATOM 659 C CA . LEU A 1 93 ? 6.336 6.983 8.403 1.00 83.31 93 LEU A CA 1
ATOM 660 C C . LEU A 1 93 ? 6.463 5.898 7.328 1.00 83.31 93 LEU A C 1
ATOM 662 O O . LEU A 1 93 ? 7.544 5.342 7.157 1.00 83.31 93 LEU A O 1
ATOM 666 N N . ASP A 1 94 ? 5.395 5.660 6.569 1.00 84.62 94 ASP A N 1
ATOM 667 C CA . ASP A 1 94 ? 5.401 4.751 5.424 1.00 84.62 94 ASP A CA 1
ATOM 668 C C . ASP A 1 94 ? 6.407 5.196 4.365 1.00 84.62 94 ASP A C 1
ATOM 670 O O . A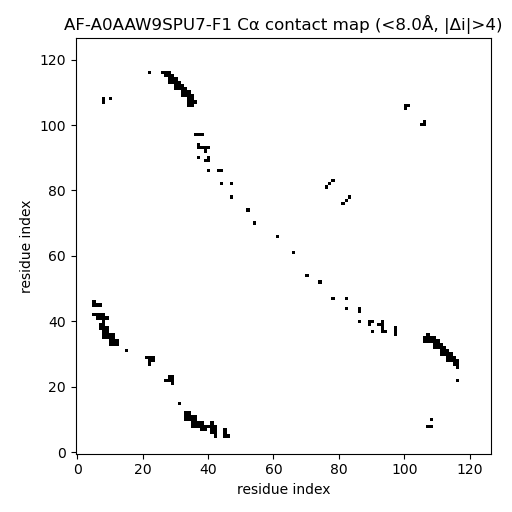SP A 1 94 ? 7.210 4.389 3.923 1.00 84.62 94 ASP A O 1
ATOM 674 N N . SER A 1 95 ? 6.476 6.491 4.039 1.00 84.25 95 SER A N 1
ATOM 675 C CA . SER A 1 95 ? 7.457 6.981 3.058 1.00 84.25 95 SER A CA 1
ATOM 676 C C . SER A 1 95 ? 8.913 6.771 3.493 1.00 84.25 95 SER A C 1
ATOM 678 O O . SER A 1 95 ? 9.789 6.574 2.652 1.00 84.25 95 SER A O 1
ATOM 680 N N . VAL A 1 96 ? 9.186 6.783 4.802 1.00 87.44 96 VAL A N 1
ATOM 681 C CA . VAL A 1 96 ? 10.513 6.476 5.354 1.00 87.44 96 VAL A CA 1
ATOM 682 C C . VAL A 1 96 ? 10.808 4.983 5.258 1.00 87.44 96 VAL A C 1
ATOM 684 O O . VAL A 1 96 ? 11.924 4.608 4.899 1.00 87.44 96 VAL A O 1
ATOM 687 N N . ILE A 1 97 ? 9.830 4.136 5.582 1.00 85.94 97 ILE A N 1
ATOM 688 C CA . ILE A 1 97 ? 9.969 2.679 5.496 1.00 85.94 97 ILE A CA 1
ATOM 689 C C . ILE A 1 97 ? 10.141 2.260 4.034 1.00 85.94 97 ILE A C 1
ATOM 691 O O . ILE A 1 97 ? 11.108 1.572 3.726 1.00 85.94 97 ILE A O 1
ATOM 695 N N . ASP A 1 98 ? 9.276 2.729 3.139 1.00 84.94 98 ASP A N 1
ATOM 696 C CA . ASP A 1 98 ? 9.321 2.432 1.707 1.00 84.94 98 ASP A CA 1
ATOM 697 C C . ASP A 1 98 ? 10.633 2.939 1.087 1.00 84.94 98 ASP A C 1
ATOM 699 O O . ASP A 1 98 ? 11.308 2.196 0.382 1.00 84.94 98 ASP A O 1
ATOM 703 N N . GLY A 1 99 ? 11.080 4.154 1.429 1.00 84.25 99 GLY A N 1
ATOM 704 C CA . GLY A 1 99 ? 12.366 4.680 0.958 1.00 84.25 99 GLY A CA 1
ATOM 705 C C . GLY A 1 99 ? 13.580 3.898 1.474 1.00 84.25 99 GLY A C 1
ATOM 706 O O . GLY A 1 99 ? 14.576 3.740 0.762 1.00 84.25 99 GLY A O 1
ATOM 707 N N . LEU A 1 100 ? 13.513 3.376 2.702 1.00 86.94 100 LEU A N 1
ATOM 708 C CA . LEU A 1 100 ? 14.541 2.484 3.233 1.00 86.94 100 LEU A CA 1
ATOM 709 C C . LEU A 1 100 ? 14.540 1.149 2.480 1.00 86.94 100 LEU A C 1
ATOM 711 O O . LEU A 1 100 ? 15.603 0.695 2.066 1.00 86.94 100 LEU A O 1
ATOM 715 N N . LEU A 1 101 ? 13.370 0.539 2.291 1.00 85.31 101 LEU A N 1
ATOM 716 C CA . LEU A 1 101 ? 13.219 -0.714 1.553 1.00 85.31 101 LEU A CA 1
ATOM 717 C C . LEU A 1 101 ? 13.739 -0.582 0.115 1.00 85.31 101 LEU A C 1
ATOM 719 O O . LEU A 1 101 ? 14.536 -1.418 -0.308 1.00 85.31 101 LEU A O 1
ATOM 723 N N . ASP A 1 102 ? 13.417 0.516 -0.571 1.00 85.06 102 ASP A N 1
ATOM 724 C CA . ASP A 1 102 ? 13.922 0.835 -1.911 1.00 85.06 102 ASP A CA 1
ATOM 725 C C . ASP A 1 102 ? 15.451 1.008 -1.924 1.00 85.06 102 ASP A C 1
ATOM 727 O O . ASP A 1 102 ? 16.153 0.425 -2.749 1.00 85.06 102 ASP A O 1
ATOM 731 N N . THR A 1 103 ? 16.014 1.702 -0.926 1.00 87.75 103 THR A N 1
ATOM 732 C CA . THR A 1 103 ? 17.476 1.849 -0.781 1.00 87.75 103 THR A CA 1
ATOM 733 C C . THR A 1 103 ? 18.179 0.501 -0.576 1.00 87.75 103 THR A C 1
ATOM 735 O O . THR A 1 103 ? 19.311 0.314 -1.029 1.00 87.75 103 THR A O 1
ATOM 738 N N . LEU A 1 104 ? 17.532 -0.446 0.110 1.00 84.69 104 LEU A N 1
ATOM 739 C CA . LEU A 1 104 ? 18.034 -1.812 0.270 1.00 84.69 104 LEU A CA 1
ATOM 740 C C . LEU A 1 104 ? 17.729 -2.712 -0.944 1.00 84.69 104 LEU A C 1
ATOM 742 O O . LEU A 1 104 ? 18.206 -3.848 -0.971 1.00 84.69 104 LEU A O 1
ATOM 746 N N . GLY A 1 105 ? 16.974 -2.230 -1.936 1.00 79.94 105 GLY A N 1
ATOM 747 C CA . GLY A 1 105 ? 16.529 -3.009 -3.093 1.00 79.94 105 GLY A CA 1
ATOM 748 C C . GLY A 1 105 ? 15.533 -4.113 -2.732 1.00 79.94 105 GLY A C 1
ATOM 749 O O . GLY A 1 105 ? 15.532 -5.167 -3.363 1.00 79.94 105 GLY A O 1
ATOM 750 N N . ILE A 1 106 ? 14.746 -3.918 -1.672 1.00 81.50 106 ILE A N 1
ATOM 751 C CA . ILE A 1 106 ? 13.750 -4.876 -1.192 1.00 81.50 106 ILE A CA 1
ATOM 752 C C . ILE A 1 106 ? 12.370 -4.387 -1.620 1.00 81.50 106 ILE A C 1
ATOM 754 O O . ILE A 1 106 ? 11.829 -3.467 -1.014 1.00 81.50 106 ILE A O 1
ATOM 758 N N . GLY A 1 107 ? 11.768 -5.046 -2.605 1.00 78.19 107 GLY A N 1
ATOM 759 C CA . GLY A 1 107 ? 10.361 -4.841 -2.922 1.00 78.19 107 GLY A CA 1
ATOM 760 C C . GLY A 1 107 ? 9.447 -5.821 -2.190 1.00 78.19 107 GLY A C 1
ATOM 761 O O . GLY A 1 107 ? 9.779 -6.990 -1.972 1.00 78.19 107 GLY A O 1
ATOM 762 N N . ILE A 1 108 ? 8.269 -5.343 -1.792 1.00 81.31 108 ILE A N 1
ATOM 763 C CA . ILE A 1 108 ? 7.227 -6.159 -1.163 1.00 81.31 108 ILE A CA 1
ATOM 764 C C . ILE A 1 108 ? 6.121 -6.423 -2.177 1.00 81.31 108 ILE A C 1
ATOM 766 O O . ILE A 1 108 ? 5.661 -5.517 -2.864 1.00 81.31 108 ILE A O 1
ATOM 770 N N . GLY A 1 109 ? 5.684 -7.682 -2.276 1.00 74.25 109 GLY A N 1
ATOM 771 C CA . GLY A 1 109 ? 4.635 -8.070 -3.221 1.00 74.25 109 GLY A CA 1
ATOM 772 C C . GLY A 1 109 ? 5.014 -7.807 -4.680 1.00 74.25 109 GLY A C 1
ATOM 773 O O . GLY A 1 109 ? 4.133 -7.489 -5.475 1.00 74.25 109 GLY A O 1
ATOM 774 N N . GLU A 1 110 ? 6.306 -7.890 -5.011 1.00 80.88 110 GLU A N 1
ATOM 775 C CA . GLU A 1 110 ? 6.780 -7.707 -6.379 1.00 80.88 110 GLU A CA 1
ATOM 776 C C . GLU A 1 110 ? 6.303 -8.828 -7.296 1.00 80.88 110 GLU A C 1
ATOM 778 O O . GLU A 1 110 ? 6.328 -10.014 -6.949 1.00 80.88 110 GLU A O 1
ATOM 783 N N . ALA A 1 111 ? 5.896 -8.433 -8.494 1.00 75.81 111 ALA A N 1
ATOM 784 C CA . ALA A 1 111 ? 5.591 -9.334 -9.581 1.00 75.81 111 ALA A CA 1
ATOM 785 C C . ALA A 1 111 ? 6.155 -8.782 -10.891 1.00 75.81 111 ALA A C 1
ATOM 787 O O . ALA A 1 111 ? 6.051 -7.592 -11.196 1.00 75.81 111 ALA A O 1
ATOM 788 N N . ASP A 1 112 ? 6.720 -9.688 -11.683 1.00 76.81 112 ASP A N 1
ATOM 789 C CA . ASP A 1 112 ? 7.244 -9.393 -13.009 1.00 76.81 112 ASP A CA 1
ATOM 790 C C . ASP A 1 112 ? 6.229 -9.805 -14.073 1.00 76.81 112 ASP A C 1
ATOM 792 O O . ASP A 1 112 ? 5.808 -10.962 -14.154 1.00 76.81 112 ASP A O 1
ATOM 796 N N . LEU A 1 113 ? 5.860 -8.861 -14.934 1.00 73.75 113 LEU A N 1
ATOM 797 C CA . LEU A 1 113 ? 5.079 -9.120 -16.136 1.00 73.75 113 LEU A CA 1
ATOM 798 C C . LEU A 1 113 ? 5.990 -9.048 -17.351 1.00 73.75 113 LEU A C 1
ATOM 800 O O . LEU A 1 113 ? 6.569 -8.006 -17.655 1.00 73.75 113 LEU A O 1
ATOM 804 N N . VAL A 1 114 ? 6.083 -10.169 -18.059 1.00 78.00 114 VAL A N 1
ATOM 805 C CA . VAL A 1 114 ? 6.901 -10.313 -19.261 1.00 78.00 114 VAL A CA 1
ATOM 806 C C . VAL A 1 114 ? 5.984 -10.447 -20.472 1.00 78.00 114 VAL A C 1
ATOM 808 O O . VAL A 1 114 ? 5.227 -11.411 -20.591 1.00 78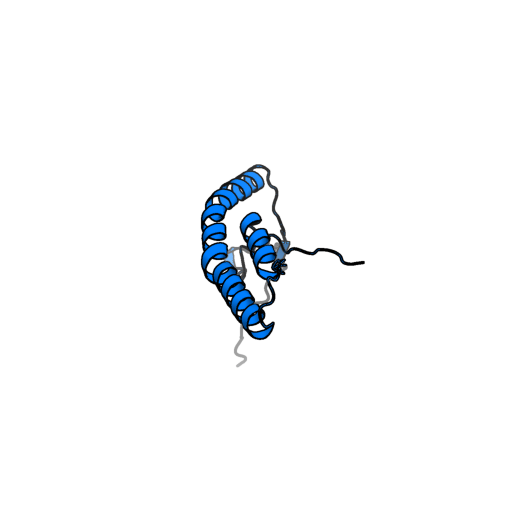.00 114 VAL A O 1
ATOM 811 N N . LEU A 1 115 ? 6.058 -9.487 -21.393 1.00 74.12 115 LEU A N 1
ATOM 812 C CA . LEU A 1 115 ? 5.318 -9.525 -22.650 1.00 74.12 115 LEU A CA 1
ATOM 813 C C . LEU A 1 115 ? 6.160 -10.198 -23.740 1.00 74.12 115 LEU A C 1
ATOM 815 O O . LEU A 1 115 ? 7.153 -9.640 -24.214 1.00 74.12 115 LEU A O 1
ATOM 819 N N . HIS A 1 116 ? 5.740 -11.390 -24.167 1.00 72.69 116 HIS A N 1
ATOM 820 C CA . HIS A 1 116 ? 6.366 -12.133 -25.261 1.00 72.69 116 HIS A CA 1
ATOM 821 C C . HIS A 1 116 ? 5.682 -11.827 -26.598 1.00 72.69 116 HIS A C 1
ATOM 823 O O . HIS A 1 116 ? 4.801 -12.558 -27.045 1.00 72.69 116 HIS A O 1
ATOM 829 N N . GLY A 1 117 ? 6.124 -10.750 -27.249 1.00 63.19 117 GLY A N 1
ATOM 830 C CA . GLY A 1 117 ? 5.635 -10.359 -28.570 1.00 63.19 117 GLY A CA 1
ATOM 831 C C . GLY A 1 117 ? 4.216 -9.781 -28.565 1.00 63.19 117 GLY A C 1
ATOM 832 O O . GLY A 1 117 ? 3.461 -9.888 -27.603 1.00 63.19 117 GLY A O 1
ATOM 833 N N . VAL A 1 118 ? 3.861 -9.123 -29.667 1.00 66.44 118 VAL A N 1
ATOM 834 C CA . VAL A 1 118 ? 2.566 -8.460 -29.858 1.00 66.44 118 VAL A CA 1
ATOM 835 C C . VAL A 1 118 ? 2.021 -8.806 -31.238 1.00 66.44 118 VAL A C 1
ATOM 837 O O . VAL A 1 118 ? 2.674 -8.571 -32.253 1.00 66.44 118 VAL A O 1
ATOM 840 N N . ALA A 1 119 ? 0.817 -9.373 -31.288 1.00 58.69 119 ALA A N 1
ATOM 841 C CA . ALA A 1 119 ? 0.084 -9.584 -32.531 1.00 58.69 119 ALA A CA 1
ATOM 842 C C . ALA A 1 119 ? -0.909 -8.431 -32.720 1.00 58.69 119 ALA A C 1
ATOM 844 O O . ALA A 1 119 ? -2.087 -8.540 -32.388 1.00 58.69 119 ALA A O 1
ATOM 845 N N . CYS A 1 120 ? -0.428 -7.295 -33.228 1.00 61.91 120 CYS A N 1
ATOM 846 C CA . CYS A 1 120 ? -1.313 -6.245 -33.727 1.00 61.91 120 CYS A CA 1
ATOM 847 C C . CYS A 1 120 ? -1.783 -6.656 -35.125 1.00 61.91 120 CYS A C 1
ATOM 849 O O . CYS A 1 120 ? -1.138 -6.318 -36.120 1.00 61.91 120 CYS A O 1
ATOM 851 N N . ASP A 1 121 ? -2.855 -7.444 -35.196 1.00 53.22 121 ASP A N 1
ATOM 852 C CA . ASP A 1 121 ? -3.408 -7.883 -36.473 1.00 53.22 121 ASP A CA 1
ATOM 853 C C . ASP A 1 121 ? -3.845 -6.652 -37.283 1.00 53.22 121 ASP A C 1
ATOM 855 O O . ASP A 1 121 ? -4.672 -5.845 -36.844 1.00 53.22 121 ASP A O 1
ATOM 859 N N . ARG A 1 122 ? -3.225 -6.442 -38.449 1.00 54.22 122 ARG A N 1
ATOM 860 C CA . ARG A 1 122 ? -3.645 -5.374 -39.360 1.00 54.22 122 ARG A CA 1
ATOM 861 C C . ARG A 1 122 ? -4.892 -5.869 -40.066 1.00 54.22 122 ARG A C 1
ATOM 863 O O . ARG A 1 122 ? -4.814 -6.811 -40.846 1.00 54.22 122 ARG A O 1
ATOM 870 N N . ILE A 1 123 ? -6.009 -5.176 -39.865 1.00 54.75 123 ILE A N 1
ATOM 871 C CA . ILE A 1 123 ? -7.206 -5.354 -40.689 1.00 54.75 123 ILE A CA 1
ATOM 872 C C . ILE A 1 123 ? -6.824 -5.016 -42.139 1.00 54.75 123 ILE A C 1
ATOM 874 O O . ILE A 1 123 ? -6.735 -3.850 -42.522 1.00 54.75 123 ILE A O 1
ATOM 878 N N . LEU A 1 124 ? -6.539 -6.044 -42.938 1.00 60.09 124 LEU A N 1
ATOM 879 C CA . LEU A 1 124 ? -6.327 -5.923 -44.373 1.00 60.09 124 LEU A CA 1
ATOM 880 C C . LEU A 1 124 ? -7.685 -6.048 -45.060 1.00 60.09 124 LEU A C 1
ATOM 882 O O . LEU A 1 124 ? -8.360 -7.070 -44.957 1.00 60.09 124 LEU A O 1
ATOM 886 N N . LEU A 1 125 ? -8.086 -4.992 -45.765 1.00 46.88 125 LEU A N 1
ATOM 887 C CA . LEU A 1 125 ? -9.271 -5.016 -46.613 1.00 46.88 125 LEU A CA 1
ATOM 888 C C . LEU A 1 125 ? -8.958 -5.889 -47.839 1.00 46.88 125 LEU A C 1
ATOM 890 O O . LEU A 1 125 ? -8.182 -5.488 -48.708 1.00 46.88 125 LEU A O 1
ATOM 894 N N . VAL A 1 126 ? -9.520 -7.097 -47.887 1.00 56.06 126 VAL A N 1
ATOM 895 C CA . VAL A 1 126 ? -9.471 -7.952 -49.080 1.00 56.06 126 VAL A CA 1
ATOM 896 C C . VAL A 1 126 ? -10.441 -7.363 -50.103 1.00 56.06 126 VAL A C 1
ATOM 898 O O . VAL A 1 126 ? -11.612 -7.153 -49.785 1.00 56.06 126 VAL A O 1
ATOM 901 N N . ARG A 1 127 ? -9.937 -7.038 -51.297 1.00 45.66 127 ARG A N 1
ATOM 902 C CA . ARG A 1 127 ? -10.736 -6.536 -52.422 1.00 45.66 127 ARG A CA 1
ATOM 903 C C . ARG A 1 127 ? -11.219 -7.680 -53.298 1.00 45.66 127 ARG A C 1
ATOM 905 O O . ARG A 1 127 ? -10.404 -8.597 -53.536 1.00 45.66 127 ARG A O 1
#

Organism: NCBI:txid422297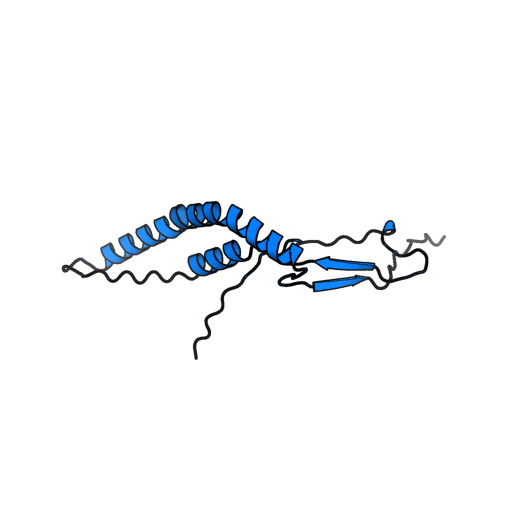

Radius of gyration: 24.54 Å; Cα contacts (8 Å, |Δi|>4): 107; chains: 1; bounding box: 48×34×89 Å

Mean predicted aligned error: 14.18 Å

Solvent-accessible surface area (backbone atoms only — not comparable to full-atom values): 8035 Å² total; per-residue (Å²): 137,89,76,92,82,72,66,62,36,42,72,76,64,96,74,86,85,86,54,82,84,66,42,46,95,83,77,44,65,35,73,48,77,48,39,25,42,49,43,60,49,28,38,50,52,42,50,64,72,67,57,78,79,82,74,84,69,85,72,86,83,69,64,68,71,60,53,53,53,49,50,53,49,51,52,48,45,44,61,70,52,48,47,58,52,52,44,64,66,36,53,71,52,24,56,54,51,49,51,49,31,55,75,71,70,52,75,43,78,62,47,77,46,71,45,80,69,80,87,80,79,74,90,73,85,84,129